Protein AF-A0ABD5RI67-F1 (afdb_monomer)

pLDDT: mean 87.12, std 14.62, range [46.53, 98.38]

Solvent-accessible surface area (backbone atoms only — not comparable to full-atom values): 8073 Å² total; per-residue (Å²): 136,81,80,78,80,86,83,79,75,83,78,72,66,75,77,72,83,80,64,80,59,59,71,34,47,52,50,12,42,53,42,7,43,51,39,4,50,50,49,15,60,28,26,58,74,41,91,74,46,18,68,58,41,22,50,47,25,29,55,52,32,20,56,61,28,47,72,39,96,41,54,42,36,20,53,11,52,41,27,41,52,42,18,51,50,36,57,45,25,37,56,49,54,46,44,53,62,68,63,67,50,76,85,54,83,60,71,66,41,54,51,50,53,54,50,49,54,52,47,37,54,57,46,39,51,54,28,42,55,51,18,51,53,34,35,52,54,12,48,54,31,34,54,52,34,54,57,54,56,59,62,74,76,110

Organism: NCBI:txid1872699

Radius of gyration: 24.86 Å; Cα contacts (8 Å, |Δi|>4): 172; chains: 1; bounding box: 48×22×100 Å

Structure (mmCIF, N/CA/C/O backbone):
data_AF-A0ABD5RI67-F1
#
_entry.id   AF-A0ABD5RI67-F1
#
loop_
_atom_site.group_PDB
_atom_site.id
_atom_site.type_symbol
_atom_site.label_atom_id
_atom_site.label_alt_id
_atom_site.label_comp_id
_atom_site.label_asym_id
_atom_site.label_entity_id
_atom_site.label_seq_id
_atom_site.pdbx_PDB_ins_code
_atom_site.Cartn_x
_atom_site.Cartn_y
_atom_site.Cartn_z
_atom_site.occupancy
_atom_site.B_iso_or_equiv
_atom_site.auth_seq_id
_atom_site.auth_comp_id
_atom_site.auth_asym_id
_atom_site.auth_atom_id
_atom_site.pdbx_PDB_model_num
ATOM 1 N N . MET A 1 1 ? -26.788 12.123 68.525 1.00 50.59 1 MET A N 1
ATOM 2 C CA . MET A 1 1 ? -26.973 11.046 67.534 1.00 50.59 1 MET A CA 1
ATOM 3 C C . MET A 1 1 ? -26.446 11.598 66.223 1.00 50.59 1 MET A C 1
ATOM 5 O O . MET A 1 1 ? -27.106 12.419 65.605 1.00 50.59 1 MET A O 1
ATOM 9 N N . SER A 1 2 ? -25.178 11.316 65.940 1.00 49.75 2 SER A N 1
ATOM 10 C CA . SER A 1 2 ? -24.405 11.913 64.849 1.00 49.75 2 SER A CA 1
ATOM 11 C C . SER A 1 2 ? -24.697 11.135 63.571 1.00 49.75 2 SER A C 1
ATOM 13 O O . SER A 1 2 ? -24.508 9.921 63.547 1.00 49.75 2 SER A O 1
ATOM 15 N N . THR A 1 3 ? -25.198 11.805 62.539 1.00 57.53 3 THR A N 1
ATOM 16 C CA . THR A 1 3 ? -25.312 11.228 61.197 1.00 57.53 3 THR A CA 1
ATOM 17 C C . THR A 1 3 ? -23.904 10.956 60.659 1.00 57.53 3 THR A C 1
ATOM 19 O O . THR A 1 3 ? -23.090 11.880 60.682 1.00 57.53 3 THR A O 1
ATOM 22 N N . PRO A 1 4 ? -23.582 9.729 60.217 1.00 53.47 4 PRO A N 1
ATOM 23 C CA . PRO A 1 4 ? -22.306 9.457 59.572 1.00 53.47 4 PRO A CA 1
ATOM 24 C C . PRO A 1 4 ? -22.216 10.197 58.230 1.00 53.47 4 PRO A C 1
ATOM 26 O O . PRO A 1 4 ? -23.194 10.277 57.487 1.00 53.47 4 PRO A O 1
ATOM 29 N N . ASP A 1 5 ? -21.029 10.749 57.981 1.00 53.72 5 ASP A N 1
ATOM 30 C CA . ASP A 1 5 ? -20.610 11.506 56.804 1.00 53.72 5 ASP A CA 1
ATOM 31 C C . ASP A 1 5 ? -21.046 10.869 55.478 1.00 53.72 5 ASP A C 1
ATOM 33 O O . ASP A 1 5 ? -20.620 9.773 55.118 1.00 53.72 5 ASP A O 1
ATOM 37 N N . THR A 1 6 ? -21.802 11.617 54.676 1.00 54.84 6 THR A N 1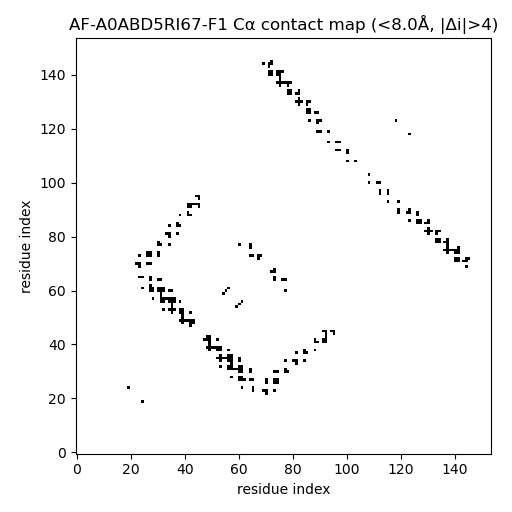
ATOM 38 C CA . THR A 1 6 ? -22.055 11.337 53.252 1.00 54.84 6 THR A CA 1
ATOM 39 C C . THR A 1 6 ? -20.895 11.791 52.351 1.00 54.84 6 THR A C 1
ATOM 41 O O . THR A 1 6 ? -21.090 12.049 51.168 1.00 54.84 6 THR A O 1
ATOM 44 N N . ALA A 1 7 ? -19.681 11.939 52.891 1.00 53.53 7 ALA A N 1
ATOM 45 C CA . ALA A 1 7 ? -18.577 12.637 52.227 1.00 53.53 7 ALA A CA 1
ATOM 46 C C . ALA A 1 7 ? -17.579 11.732 51.474 1.00 53.53 7 ALA A C 1
ATOM 48 O O . ALA A 1 7 ? -16.562 12.229 50.996 1.00 53.53 7 ALA A O 1
ATOM 49 N N . THR A 1 8 ? -17.826 10.424 51.346 1.00 53.31 8 THR A N 1
ATOM 50 C CA . THR A 1 8 ? -16.845 9.491 50.744 1.00 53.31 8 THR A CA 1
ATOM 51 C C . THR A 1 8 ? -17.397 8.536 49.682 1.00 53.31 8 THR A C 1
ATOM 53 O O . THR A 1 8 ? -16.666 7.654 49.243 1.00 53.31 8 THR A O 1
ATOM 56 N N . ALA A 1 9 ? -18.643 8.702 49.222 1.00 50.22 9 ALA A N 1
ATOM 57 C CA . ALA A 1 9 ? -19.266 7.748 48.292 1.00 50.22 9 ALA A CA 1
ATOM 58 C C . ALA A 1 9 ? -19.333 8.187 46.813 1.00 50.22 9 ALA A C 1
ATOM 60 O O . ALA A 1 9 ? -19.499 7.324 45.961 1.00 50.22 9 ALA A O 1
ATOM 61 N N . ASP A 1 10 ? -19.135 9.468 46.482 1.00 47.12 10 ASP A N 1
ATOM 62 C CA . ASP A 1 10 ? -19.336 9.968 45.103 1.00 47.12 10 ASP A CA 1
ATOM 63 C C . ASP A 1 10 ? -18.046 10.368 44.369 1.00 47.12 10 ASP A C 1
ATOM 65 O O . ASP A 1 10 ? -18.083 10.930 43.279 1.00 47.12 10 ASP A O 1
ATOM 69 N N . ALA A 1 11 ? -16.880 10.018 44.918 1.00 47.31 11 ALA A N 1
ATOM 70 C CA . ALA A 1 11 ? -15.609 10.074 44.192 1.00 47.31 11 ALA A CA 1
ATOM 71 C C . ALA A 1 11 ? -15.264 8.728 43.530 1.00 47.31 11 ALA A C 1
ATOM 73 O O . ALA A 1 11 ? -14.095 8.438 43.278 1.00 47.31 11 ALA A O 1
ATOM 74 N N . ALA A 1 12 ? -16.276 7.921 43.194 1.00 46.53 12 ALA A N 1
ATOM 75 C CA . ALA A 1 12 ? -16.183 6.996 42.072 1.00 46.53 12 ALA A CA 1
ATOM 76 C C . ALA A 1 12 ? -16.161 7.837 40.787 1.00 46.53 12 ALA A C 1
ATOM 78 O O . ALA A 1 12 ? -17.122 7.887 40.020 1.00 46.53 12 ALA A O 1
ATOM 79 N N . VAL A 1 13 ? -15.059 8.569 40.609 1.00 54.47 13 VAL A N 1
ATOM 80 C CA . VAL A 1 13 ? -14.663 9.152 39.337 1.00 54.47 13 VAL A CA 1
ATOM 81 C C . VAL A 1 13 ? -14.705 7.987 38.367 1.00 54.47 13 VAL A C 1
ATOM 83 O O . VAL A 1 13 ? -13.936 7.038 38.504 1.00 54.47 13 VAL A O 1
ATOM 86 N N . ALA A 1 14 ? -15.679 8.019 37.464 1.00 50.25 14 ALA A N 1
ATOM 87 C CA . ALA A 1 14 ? -15.688 7.171 36.297 1.00 50.25 14 ALA A CA 1
ATOM 88 C C . ALA A 1 14 ? -14.285 7.263 35.692 1.00 50.25 14 ALA A C 1
ATOM 90 O O . ALA A 1 14 ? -13.886 8.330 35.225 1.00 50.25 14 ALA A O 1
ATOM 91 N N . GLU A 1 15 ? -13.515 6.179 35.775 1.00 49.88 15 GLU A N 1
ATOM 92 C CA . GLU A 1 15 ? -12.378 5.984 34.893 1.00 49.88 15 GLU A CA 1
ATOM 93 C C . GLU A 1 15 ? -12.970 6.043 33.485 1.00 49.88 15 GLU A C 1
ATOM 95 O O . GLU A 1 15 ? -13.529 5.068 32.981 1.00 49.88 15 GLU A O 1
ATOM 100 N N . GLU A 1 16 ? -12.947 7.229 32.870 1.00 50.47 16 GLU A N 1
ATOM 101 C CA . GLU A 1 16 ? -13.015 7.320 31.427 1.00 50.47 16 GLU A CA 1
ATOM 102 C C . GLU A 1 16 ? -11.895 6.411 30.943 1.00 50.47 16 GLU A C 1
ATOM 104 O O . GLU A 1 16 ? -10.715 6.692 31.175 1.00 50.47 16 GLU A O 1
ATOM 109 N N . ASP A 1 17 ? -12.287 5.299 30.326 1.00 52.88 17 ASP A N 1
ATOM 110 C CA . ASP A 1 17 ? -11.430 4.347 29.636 1.00 52.88 17 ASP A CA 1
ATOM 111 C C . ASP A 1 17 ? -10.798 5.073 28.430 1.00 52.88 17 ASP A C 1
ATOM 113 O O . ASP A 1 17 ? -11.101 4.845 27.261 1.00 52.88 17 ASP A O 1
ATOM 117 N N . THR A 1 18 ? -9.932 6.036 28.745 1.00 56.38 18 THR A N 1
ATOM 118 C CA . THR A 1 18 ? -9.023 6.795 27.881 1.00 56.38 18 THR A CA 1
ATOM 119 C C . THR A 1 18 ? -7.788 5.949 27.567 1.00 56.38 18 THR A C 1
ATOM 121 O O . THR A 1 18 ? -6.720 6.454 27.217 1.00 56.38 18 THR A O 1
ATOM 124 N N . GLY A 1 19 ? -7.922 4.627 27.690 1.00 72.31 19 GLY A N 1
ATOM 125 C CA . GLY A 1 19 ? -6.906 3.664 27.337 1.00 72.31 19 GLY A CA 1
ATOM 126 C C . GLY A 1 19 ? -6.674 3.638 25.830 1.00 72.31 19 GLY A C 1
ATOM 127 O O . GLY A 1 19 ? -7.594 3.666 25.010 1.00 72.31 19 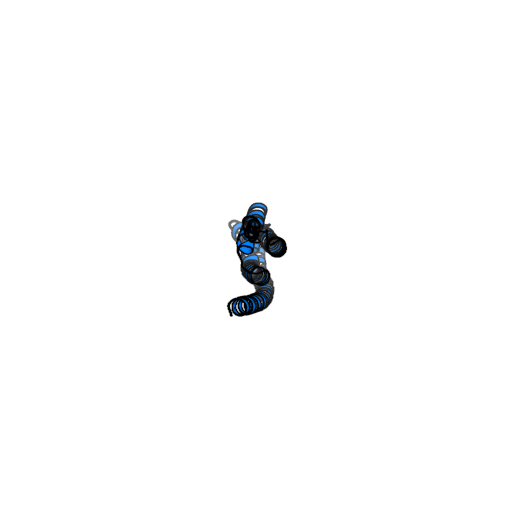GLY A O 1
ATOM 128 N N . VAL A 1 20 ? -5.403 3.535 25.443 1.00 82.50 20 VAL A N 1
ATOM 129 C CA . VAL A 1 20 ? -5.014 3.228 24.063 1.00 82.50 20 VAL A CA 1
ATOM 130 C C . VAL A 1 20 ? -5.685 1.918 23.648 1.00 82.50 20 VAL A C 1
ATOM 132 O O . VAL A 1 20 ? -5.465 0.873 24.265 1.00 82.50 20 VAL A O 1
ATOM 135 N N . ASN A 1 21 ? -6.471 1.938 22.566 1.00 89.75 21 ASN A N 1
ATOM 136 C CA . ASN A 1 21 ? -7.061 0.719 22.017 1.00 89.75 21 ASN A CA 1
ATOM 137 C C . ASN A 1 21 ? -5.975 -0.093 21.300 1.00 89.75 21 ASN A C 1
ATOM 139 O O . ASN A 1 21 ? -5.825 -0.037 20.076 1.00 89.75 21 ASN A O 1
ATOM 143 N N . TRP A 1 22 ? -5.212 -0.870 22.069 1.00 92.25 22 TRP A N 1
ATOM 144 C CA . TRP A 1 22 ? -4.079 -1.666 21.590 1.00 92.25 22 TRP A CA 1
ATOM 145 C C . TRP A 1 22 ? -4.427 -2.566 20.412 1.00 92.25 22 TRP A C 1
ATOM 147 O O . TRP A 1 22 ? -3.644 -2.724 19.479 1.00 92.25 22 TRP A O 1
ATOM 157 N N . GLY A 1 23 ? -5.633 -3.125 20.402 1.00 92.62 23 GLY A N 1
ATOM 158 C CA . GLY A 1 23 ? -6.052 -3.969 19.297 1.00 92.62 23 GLY A CA 1
ATOM 159 C C . GLY A 1 23 ? -6.264 -3.196 17.990 1.00 92.62 23 GLY A C 1
ATOM 160 O O . GLY A 1 23 ? -6.008 -3.745 16.919 1.00 92.62 23 GLY A O 1
ATOM 161 N N . LEU A 1 24 ? -6.735 -1.949 18.059 1.00 93.50 24 LEU A N 1
ATOM 162 C CA . LEU A 1 24 ? -6.811 -1.058 16.901 1.00 93.50 24 LEU A CA 1
ATOM 163 C C . LEU A 1 24 ? -5.419 -0.590 16.477 1.00 93.50 24 LEU A C 1
ATOM 165 O O . LEU A 1 24 ? -5.133 -0.626 15.284 1.00 93.50 24 LEU A O 1
ATOM 169 N N . ALA A 1 25 ? -4.551 -0.245 17.431 1.00 95.38 25 ALA A N 1
ATOM 170 C CA . ALA A 1 25 ? -3.169 0.158 17.169 1.00 95.38 25 ALA A CA 1
ATOM 171 C C . ALA A 1 25 ? -2.391 -0.930 16.414 1.00 95.38 25 ALA A C 1
ATOM 173 O O . ALA A 1 25 ? -1.809 -0.656 15.368 1.00 95.38 25 ALA A O 1
ATOM 174 N N . ILE A 1 26 ? -2.462 -2.182 16.879 1.00 96.75 26 ILE A N 1
ATOM 175 C CA . ILE A 1 26 ? -1.817 -3.327 16.219 1.00 96.75 26 ILE A CA 1
ATOM 176 C C . ILE A 1 26 ? -2.392 -3.537 14.814 1.00 96.75 26 ILE A C 1
ATOM 178 O O . ILE A 1 26 ? -1.643 -3.710 13.858 1.00 96.75 26 ILE A O 1
ATOM 182 N N . THR A 1 27 ? -3.720 -3.487 14.669 1.00 96.38 27 THR A N 1
ATOM 183 C CA . THR A 1 27 ? -4.375 -3.668 13.363 1.00 96.38 27 THR A CA 1
ATOM 184 C C . THR A 1 27 ? -3.955 -2.577 12.376 1.00 96.38 27 THR A C 1
ATOM 186 O O . THR A 1 27 ? -3.621 -2.876 11.232 1.00 96.38 27 THR A O 1
ATOM 189 N N . ALA A 1 28 ? -3.954 -1.318 12.817 1.00 97.38 28 ALA A N 1
ATOM 190 C CA . ALA A 1 28 ? -3.514 -0.180 12.022 1.00 97.38 28 ALA A CA 1
ATOM 191 C C . ALA A 1 28 ? -2.035 -0.313 11.639 1.00 97.38 28 ALA A C 1
ATOM 193 O O . ALA A 1 28 ? -1.708 -0.140 10.470 1.00 97.38 28 ALA A O 1
ATOM 194 N N . GLY A 1 29 ? -1.172 -0.699 12.583 1.00 97.75 29 GLY A N 1
ATOM 195 C CA . GLY A 1 29 ? 0.251 -0.931 12.340 1.00 97.75 29 GLY A CA 1
ATOM 196 C C . GLY A 1 29 ? 0.512 -2.031 11.309 1.00 97.75 29 GLY A C 1
ATOM 197 O O . GLY A 1 29 ? 1.284 -1.816 10.380 1.00 97.75 29 GLY A O 1
ATOM 198 N N . ILE A 1 30 ? -0.173 -3.176 11.408 1.00 98.12 30 ILE A N 1
ATOM 199 C CA . ILE A 1 30 ? -0.044 -4.271 10.430 1.00 98.12 30 ILE A CA 1
ATOM 200 C C . ILE A 1 30 ? -0.499 -3.812 9.043 1.00 98.12 30 ILE A C 1
ATOM 202 O O . ILE A 1 30 ? 0.209 -4.020 8.062 1.00 98.12 30 ILE A O 1
ATOM 206 N N . MET A 1 31 ? -1.663 -3.166 8.944 1.00 98.00 31 MET A N 1
ATOM 207 C CA . MET A 1 31 ? -2.164 -2.691 7.651 1.00 98.00 31 MET A CA 1
ATOM 208 C C . MET A 1 31 ? -1.253 -1.622 7.045 1.00 98.00 31 MET A C 1
ATOM 210 O O . MET A 1 31 ? -1.005 -1.644 5.845 1.00 98.00 31 MET A O 1
ATOM 214 N N . ALA A 1 32 ? -0.722 -0.718 7.863 1.00 98.19 32 ALA A N 1
ATOM 215 C CA . ALA A 1 32 ? 0.218 0.299 7.419 1.00 98.19 32 ALA A CA 1
ATOM 216 C C . ALA A 1 32 ? 1.556 -0.289 6.968 1.00 98.19 32 ALA A C 1
ATOM 218 O O . ALA A 1 32 ? 2.137 0.194 6.003 1.00 98.19 32 ALA A O 1
ATOM 219 N N . LEU A 1 33 ? 2.019 -1.362 7.614 1.00 98.38 33 LEU A N 1
ATOM 220 C CA . LEU A 1 33 ? 3.193 -2.107 7.171 1.00 98.38 33 LEU A CA 1
ATOM 221 C C . LEU A 1 33 ? 2.967 -2.744 5.798 1.00 98.38 33 LEU A C 1
ATOM 223 O O . LEU A 1 33 ? 3.863 -2.701 4.962 1.00 98.38 33 LEU A O 1
ATOM 227 N N . LEU A 1 34 ? 1.779 -3.304 5.550 1.00 97.94 34 LEU A N 1
ATOM 228 C CA . LEU A 1 34 ? 1.432 -3.873 4.245 1.00 97.94 34 LEU A CA 1
ATOM 229 C C . LEU A 1 34 ? 1.355 -2.798 3.153 1.00 97.94 34 LEU A C 1
ATOM 231 O O . LEU A 1 34 ? 1.910 -3.006 2.079 1.00 97.94 34 LEU A O 1
ATOM 235 N N . ILE A 1 35 ? 0.719 -1.659 3.442 1.00 98.12 35 ILE A N 1
ATOM 236 C CA . ILE A 1 35 ? 0.633 -0.499 2.536 1.00 98.12 35 ILE A CA 1
ATOM 237 C C . ILE A 1 35 ? 2.038 0.039 2.244 1.00 98.12 35 ILE A C 1
ATOM 239 O O . ILE A 1 35 ? 2.486 0.056 1.105 1.00 98.12 35 ILE A O 1
ATOM 243 N N . GLY A 1 36 ? 2.797 0.389 3.286 1.00 97.75 36 GLY A N 1
ATOM 244 C CA . GLY A 1 36 ? 4.161 0.891 3.138 1.00 97.75 36 GLY A CA 1
ATOM 245 C C . GLY A 1 36 ? 5.072 -0.098 2.416 1.00 97.75 36 GLY A C 1
ATOM 246 O O . GLY A 1 36 ? 5.828 0.307 1.539 1.00 97.75 36 GLY A O 1
ATOM 247 N N . GLY A 1 37 ? 4.987 -1.391 2.738 1.00 97.62 37 GLY A N 1
ATOM 248 C CA . GLY A 1 37 ? 5.765 -2.446 2.088 1.00 97.62 37 GLY A CA 1
ATOM 249 C C . GLY A 1 37 ? 5.435 -2.601 0.604 1.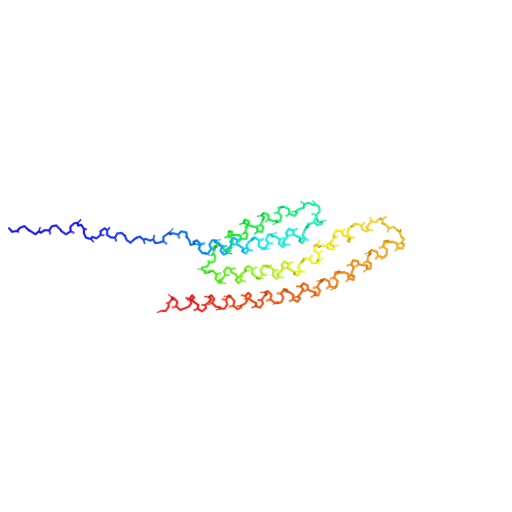00 97.62 37 GLY A C 1
ATOM 250 O O . GLY A 1 37 ? 6.349 -2.671 -0.219 1.00 97.62 37 GLY A O 1
ATOM 251 N N . LEU A 1 38 ? 4.146 -2.605 0.253 1.00 96.75 38 LEU A N 1
ATOM 252 C CA . LEU A 1 38 ? 3.699 -2.672 -1.136 1.00 96.75 38 LEU A CA 1
ATOM 253 C C . LEU A 1 38 ? 4.112 -1.417 -1.913 1.00 96.75 38 LEU A C 1
ATOM 255 O O . LEU A 1 38 ? 4.672 -1.541 -3.000 1.00 96.75 38 LEU A O 1
ATOM 259 N N . GLY A 1 39 ? 3.914 -0.228 -1.340 1.00 96.94 39 GLY A N 1
ATOM 260 C CA . GLY A 1 39 ? 4.347 1.038 -1.925 1.00 96.94 39 GLY A CA 1
ATOM 261 C C . GLY A 1 39 ? 5.863 1.111 -2.139 1.00 96.94 39 GLY A C 1
ATOM 262 O O . GLY A 1 39 ? 6.315 1.520 -3.212 1.00 96.94 39 GLY A O 1
ATOM 263 N N . ALA A 1 40 ? 6.671 0.665 -1.169 1.00 97.00 40 ALA A N 1
ATOM 264 C CA . ALA A 1 40 ? 8.125 0.577 -1.337 1.00 97.00 40 ALA A CA 1
ATOM 265 C C . ALA A 1 40 ? 8.510 -0.385 -2.457 1.00 97.00 40 ALA A C 1
ATOM 267 O O . ALA A 1 40 ? 9.359 -0.061 -3.282 1.00 97.00 40 ALA A O 1
ATOM 268 N N . TRP A 1 41 ? 7.884 -1.560 -2.505 1.00 94.56 41 TRP A N 1
ATOM 269 C CA . TRP A 1 41 ? 8.158 -2.539 -3.551 1.00 94.56 41 TRP A CA 1
ATOM 270 C C . TRP A 1 41 ? 7.778 -2.013 -4.942 1.00 94.56 41 TRP A C 1
ATOM 272 O O . TRP A 1 41 ? 8.580 -2.097 -5.872 1.00 94.56 41 TRP A O 1
ATOM 282 N N . ALA A 1 42 ? 6.612 -1.376 -5.069 1.00 94.06 42 ALA A N 1
ATOM 283 C CA . ALA A 1 42 ? 6.149 -0.745 -6.305 1.00 94.06 42 ALA A CA 1
ATOM 284 C C . ALA A 1 42 ? 7.086 0.367 -6.805 1.00 94.06 42 ALA A C 1
ATOM 286 O O . ALA A 1 42 ? 7.150 0.642 -8.001 1.00 94.06 42 ALA A O 1
ATOM 287 N N . THR A 1 43 ? 7.822 0.998 -5.889 1.00 94.69 43 THR A N 1
ATOM 288 C CA . THR A 1 43 ? 8.753 2.096 -6.174 1.00 94.69 43 THR A CA 1
ATOM 289 C C . THR A 1 43 ? 10.222 1.699 -6.060 1.00 94.69 43 THR A C 1
ATOM 291 O O . THR A 1 43 ? 11.096 2.561 -6.142 1.00 94.69 43 THR A O 1
ATOM 294 N N . ALA A 1 44 ? 10.529 0.404 -5.941 1.00 93.50 44 ALA A N 1
ATOM 295 C CA . ALA A 1 44 ? 11.896 -0.084 -5.758 1.00 93.50 44 ALA A CA 1
ATOM 296 C C . ALA A 1 44 ? 12.839 0.333 -6.901 1.00 93.50 44 ALA A C 1
ATOM 298 O O . ALA A 1 44 ? 14.011 0.613 -6.662 1.00 93.50 44 ALA A O 1
ATOM 299 N N . ASN A 1 45 ? 12.310 0.445 -8.123 1.00 89.50 45 ASN A N 1
ATOM 300 C CA . ASN A 1 45 ? 13.071 0.853 -9.308 1.00 89.50 45 ASN A CA 1
ATOM 301 C C . ASN A 1 45 ? 13.043 2.371 -9.567 1.00 89.50 45 ASN A C 1
ATOM 303 O O . ASN A 1 45 ? 13.674 2.848 -10.508 1.00 89.50 45 ASN A O 1
ATOM 307 N N . LEU A 1 46 ? 12.313 3.148 -8.761 1.00 88.50 46 LEU A N 1
ATOM 308 C CA . LEU A 1 46 ? 12.158 4.592 -8.935 1.00 88.50 46 LEU A CA 1
ATOM 309 C C . LEU A 1 46 ? 13.197 5.347 -8.104 1.00 88.50 46 LEU A C 1
ATOM 311 O O . LEU A 1 46 ? 12.944 5.690 -6.954 1.00 88.50 46 LEU A O 1
ATOM 315 N N . PHE A 1 47 ? 14.366 5.611 -8.694 1.00 85.50 47 PHE A N 1
ATOM 316 C CA . PHE A 1 47 ? 15.361 6.596 -8.224 1.00 85.50 47 PHE A CA 1
ATOM 317 C C . PHE A 1 47 ? 15.663 6.587 -6.706 1.00 85.50 47 PHE A C 1
ATOM 319 O O . PHE A 1 47 ? 15.958 7.626 -6.119 1.00 85.50 47 PHE A O 1
ATOM 326 N N . GLY A 1 48 ? 15.571 5.427 -6.046 1.00 88.50 48 GLY A N 1
ATOM 327 C CA . GLY A 1 48 ? 15.821 5.286 -4.609 1.00 88.50 48 GLY A CA 1
ATOM 328 C C . GLY A 1 48 ? 14.745 5.860 -3.673 1.00 88.50 48 GLY A C 1
ATOM 329 O O . GLY A 1 48 ? 15.016 5.991 -2.481 1.00 88.50 48 GLY A O 1
ATOM 330 N N . ILE A 1 49 ? 13.532 6.182 -4.146 1.00 94.56 49 ILE A N 1
ATOM 331 C CA . ILE A 1 49 ? 12.471 6.766 -3.293 1.00 94.56 49 ILE A CA 1
ATOM 332 C C . ILE A 1 49 ? 11.776 5.745 -2.379 1.00 94.56 49 ILE A C 1
ATOM 334 O O . ILE A 1 49 ? 11.054 6.136 -1.461 1.00 94.56 49 ILE A O 1
ATOM 338 N N . ALA A 1 50 ? 11.992 4.445 -2.600 1.00 95.62 50 ALA A N 1
ATOM 339 C CA . ALA A 1 50 ? 11.305 3.369 -1.886 1.00 95.62 50 ALA A CA 1
ATOM 340 C C . ALA A 1 50 ? 11.334 3.493 -0.346 1.00 95.62 50 ALA A C 1
ATOM 342 O O . ALA A 1 50 ? 10.272 3.347 0.260 1.00 95.62 50 ALA A O 1
ATOM 343 N N . PRO A 1 51 ? 12.458 3.831 0.327 1.00 97.50 51 PRO A N 1
ATOM 344 C CA . PRO A 1 51 ? 12.466 3.998 1.783 1.00 97.50 51 PRO A CA 1
ATOM 345 C C . PRO A 1 51 ? 11.552 5.132 2.262 1.00 97.50 51 PRO A C 1
ATOM 347 O O . PRO A 1 51 ? 10.909 5.013 3.302 1.00 97.50 51 PRO A O 1
ATOM 350 N N . VAL A 1 52 ? 11.456 6.221 1.495 1.00 97.50 52 VAL A N 1
ATOM 351 C CA . VAL A 1 52 ? 10.584 7.357 1.824 1.00 97.50 52 VAL A CA 1
ATOM 352 C C . VAL A 1 52 ? 9.120 6.948 1.682 1.00 97.50 52 VAL A C 1
ATOM 354 O O . VAL A 1 52 ? 8.327 7.196 2.588 1.00 97.50 52 VAL A O 1
ATOM 357 N N . VAL A 1 53 ? 8.772 6.259 0.591 1.00 97.06 53 VAL A N 1
ATOM 358 C CA . VAL A 1 53 ? 7.415 5.730 0.369 1.00 97.06 53 VAL A CA 1
ATOM 359 C C . VAL A 1 53 ? 7.029 4.739 1.469 1.00 97.06 53 VAL A C 1
ATOM 361 O O . VAL A 1 53 ? 5.929 4.837 2.012 1.00 97.06 53 VAL A O 1
ATOM 364 N N . PHE A 1 54 ? 7.947 3.852 1.868 1.00 98.12 54 PHE A N 1
ATOM 365 C CA . PHE A 1 54 ? 7.738 2.931 2.986 1.00 98.12 54 PHE A CA 1
ATOM 366 C C . PHE A 1 54 ? 7.419 3.670 4.283 1.00 98.12 54 PHE A C 1
ATOM 368 O O . PHE A 1 54 ? 6.438 3.342 4.946 1.00 98.12 54 PHE A O 1
ATOM 375 N N . LEU A 1 55 ? 8.218 4.679 4.645 1.00 98.31 55 LEU A N 1
ATOM 376 C CA . LEU A 1 55 ? 8.020 5.439 5.880 1.00 98.31 55 LEU A CA 1
ATOM 377 C C . LEU A 1 55 ? 6.708 6.229 5.863 1.00 98.31 55 LEU A C 1
ATOM 379 O O . LEU A 1 55 ? 6.010 6.257 6.876 1.00 98.31 55 LEU A O 1
ATOM 383 N N . ILE A 1 56 ? 6.340 6.822 4.724 1.00 97.81 56 ILE A N 1
ATOM 384 C CA . ILE A 1 56 ? 5.055 7.516 4.563 1.00 97.81 56 ILE A CA 1
ATOM 385 C C . ILE A 1 56 ? 3.895 6.526 4.709 1.00 97.81 56 ILE A C 1
ATOM 387 O O . ILE A 1 56 ? 2.965 6.789 5.472 1.00 97.81 56 ILE A O 1
ATOM 391 N N . GLY A 1 57 ? 3.948 5.380 4.028 1.00 97.50 57 GLY A N 1
ATOM 392 C CA . GLY A 1 57 ? 2.909 4.354 4.118 1.00 97.50 57 GLY A CA 1
ATOM 393 C C . GLY A 1 57 ? 2.801 3.748 5.519 1.00 97.50 57 GLY A C 1
ATOM 394 O O . GLY A 1 57 ? 1.697 3.580 6.030 1.00 97.50 57 GLY A O 1
ATOM 395 N N . LEU A 1 58 ? 3.932 3.506 6.184 1.00 98.00 58 LEU A N 1
ATOM 396 C CA . LEU A 1 58 ? 3.973 2.945 7.530 1.00 98.00 58 LEU A CA 1
ATOM 397 C C . LEU A 1 58 ? 3.491 3.951 8.581 1.00 98.00 58 LEU A C 1
ATOM 399 O O . LEU A 1 58 ? 2.553 3.666 9.318 1.00 98.00 58 LEU A O 1
ATOM 403 N N . VAL A 1 59 ? 4.108 5.131 8.669 1.00 98.06 59 VAL A N 1
ATOM 404 C CA . VAL A 1 59 ? 3.780 6.119 9.711 1.00 98.06 59 VAL A CA 1
ATOM 405 C C . VAL A 1 59 ? 2.453 6.803 9.399 1.00 98.06 59 VAL A C 1
ATOM 407 O O . VAL A 1 59 ? 1.561 6.851 10.248 1.00 98.06 59 VAL A O 1
ATOM 410 N N . GLY A 1 60 ? 2.292 7.288 8.167 1.00 97.44 60 GLY A N 1
ATOM 411 C CA . GLY A 1 6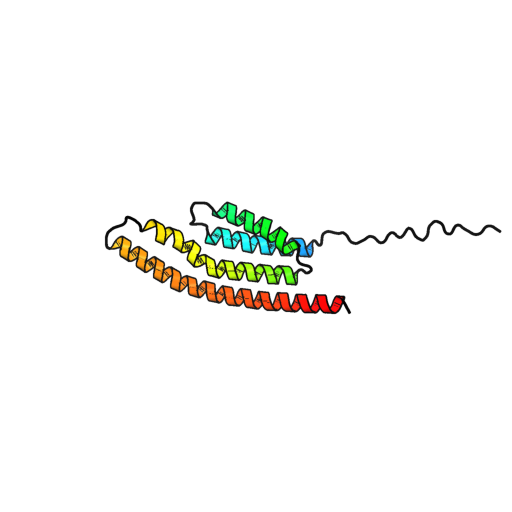0 ? 1.071 7.948 7.713 1.00 97.44 60 GLY A CA 1
ATOM 412 C C . GLY A 1 60 ? -0.116 6.990 7.673 1.00 97.44 60 GLY A C 1
ATOM 413 O O . GLY A 1 60 ? -1.191 7.334 8.164 1.00 97.44 60 GLY A O 1
ATOM 414 N N . GLY A 1 61 ? 0.081 5.765 7.177 1.00 97.25 61 GLY A N 1
ATOM 415 C CA . GLY A 1 61 ? -0.952 4.730 7.191 1.00 97.25 61 GLY A CA 1
ATOM 416 C C . GLY A 1 61 ? -1.333 4.305 8.606 1.00 97.25 61 GLY A C 1
ATOM 417 O O . GLY A 1 61 ? -2.524 4.209 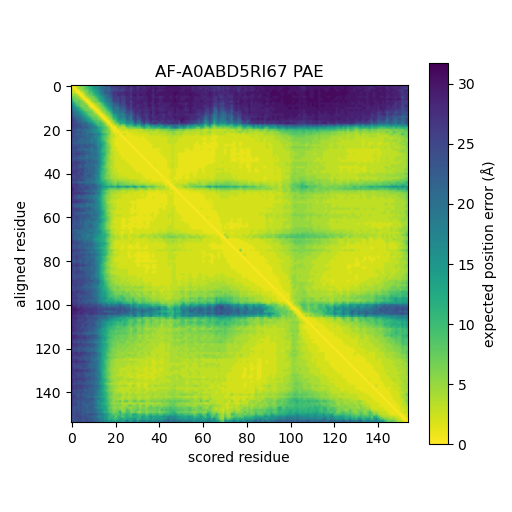8.896 1.00 97.25 61 GLY A O 1
ATOM 418 N N . ALA A 1 62 ? -0.369 4.113 9.515 1.00 97.75 62 ALA A N 1
ATOM 419 C CA . ALA A 1 62 ? -0.672 3.702 10.887 1.00 97.75 62 ALA A CA 1
ATOM 420 C C . ALA A 1 62 ? -1.461 4.795 11.606 1.00 97.75 62 ALA A C 1
ATOM 422 O O . ALA A 1 62 ? -2.501 4.508 12.199 1.00 97.75 62 ALA A O 1
ATOM 423 N N . TYR A 1 63 ? -1.020 6.049 11.482 1.00 97.81 63 TYR A N 1
ATOM 424 C CA . TYR A 1 63 ? -1.722 7.199 12.038 1.00 97.81 63 TYR A CA 1
ATOM 425 C C . TYR A 1 63 ? -3.145 7.330 11.471 1.00 97.81 63 TYR A C 1
ATOM 427 O O . TYR A 1 63 ? -4.114 7.386 12.228 1.00 97.81 63 TYR A O 1
ATOM 435 N N . TYR A 1 64 ? -3.296 7.296 10.144 1.00 97.81 64 TYR A N 1
ATOM 436 C CA . TYR A 1 64 ? -4.594 7.432 9.478 1.00 97.81 64 TYR A CA 1
ATOM 437 C C . TYR A 1 64 ? -5.568 6.287 9.801 1.00 97.81 64 TYR A C 1
ATOM 439 O O . TYR A 1 64 ? -6.768 6.510 9.994 1.00 97.81 64 TYR A O 1
ATOM 447 N N . LEU A 1 65 ? -5.078 5.046 9.864 1.00 96.88 65 LEU A N 1
ATOM 448 C CA . LEU A 1 65 ? -5.905 3.876 10.162 1.00 96.88 65 LEU A CA 1
ATOM 449 C C . LEU A 1 65 ? -6.248 3.765 11.652 1.00 96.88 65 LEU A C 1
ATOM 451 O O . LEU A 1 65 ? -7.323 3.258 11.979 1.00 96.88 65 LEU A O 1
ATOM 455 N N . TYR A 1 66 ? -5.394 4.268 12.546 1.00 96.75 66 TYR A N 1
ATOM 456 C CA . TYR A 1 66 ? -5.681 4.317 13.981 1.00 96.75 66 TYR A CA 1
ATOM 457 C C . TYR A 1 66 ? -6.809 5.300 14.326 1.00 96.75 66 TYR A C 1
ATOM 459 O O . TYR A 1 66 ? -7.525 5.093 15.297 1.00 96.75 66 TYR A O 1
ATOM 467 N N . GLN A 1 67 ? -7.055 6.312 13.490 1.00 95.81 67 GLN A N 1
ATOM 468 C CA . GLN A 1 67 ? -8.201 7.218 13.655 1.00 95.81 67 GLN A CA 1
ATOM 469 C C . GLN A 1 67 ? -9.560 6.572 13.323 1.00 95.81 67 GLN A C 1
ATOM 471 O O . GLN A 1 67 ? -10.602 7.221 13.434 1.00 95.81 67 GLN A O 1
ATOM 476 N N . LYS A 1 68 ? -9.599 5.311 12.869 1.00 94.38 68 LYS A N 1
ATOM 477 C CA . LYS A 1 68 ? -10.866 4.637 12.552 1.00 94.38 68 LYS A CA 1
ATOM 478 C C . LYS A 1 68 ? -11.560 4.144 13.825 1.00 94.38 68 LYS A C 1
ATOM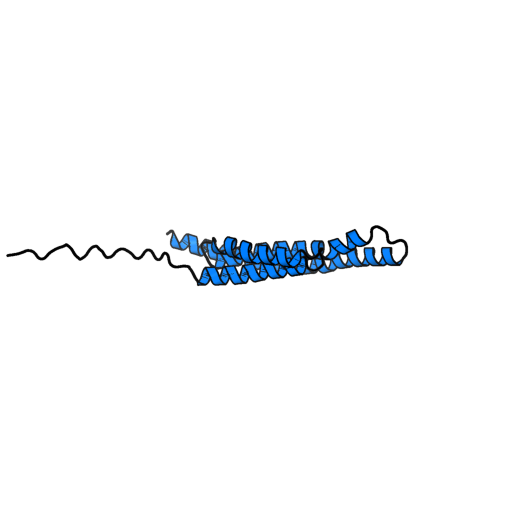 480 O O . LYS A 1 68 ? -10.910 3.580 14.693 1.00 94.38 68 LYS A O 1
ATOM 485 N N . PRO A 1 69 ? -12.901 4.221 13.903 1.00 91.00 69 PRO A N 1
ATOM 486 C CA . PRO A 1 69 ? -13.629 3.908 15.135 1.00 91.00 69 PRO A CA 1
ATOM 487 C C . PRO A 1 69 ? -13.585 2.420 15.518 1.00 91.00 69 PRO A C 1
ATOM 489 O O . PRO A 1 69 ? -13.852 2.059 16.656 1.00 91.00 69 PRO A O 1
ATOM 492 N N . LEU A 1 70 ? -13.289 1.526 14.566 1.00 92.31 70 LEU A N 1
ATOM 493 C CA . LEU A 1 70 ? -13.286 0.078 14.771 1.00 92.31 70 LEU A CA 1
ATOM 494 C C . LEU A 1 70 ? -12.162 -0.585 13.976 1.00 92.31 70 LEU A C 1
ATOM 496 O O . LEU A 1 70 ? -11.884 -0.200 12.839 1.00 92.31 70 LEU A O 1
ATOM 500 N N . LYS A 1 71 ? -11.631 -1.695 14.505 1.00 93.62 71 LYS A N 1
ATOM 501 C CA . LYS A 1 71 ? -10.612 -2.525 13.830 1.00 93.62 71 LYS A CA 1
ATOM 502 C C . LYS A 1 71 ? -11.046 -2.948 12.422 1.00 93.62 71 LYS A C 1
ATOM 504 O O . LYS A 1 71 ? -10.276 -2.862 11.477 1.00 93.62 71 LYS A O 1
ATOM 509 N N . SER A 1 72 ? -12.310 -3.345 12.249 1.00 91.19 72 SER A N 1
ATOM 510 C CA . SER A 1 72 ? -12.846 -3.739 10.937 1.00 91.19 72 SER A CA 1
ATOM 511 C C . SER A 1 72 ? -12.947 -2.577 9.945 1.00 91.19 72 SER A C 1
ATOM 513 O O . SER A 1 72 ? -12.829 -2.802 8.744 1.00 91.19 72 SER A O 1
ATOM 515 N N . ALA A 1 73 ? -13.147 -1.344 10.428 1.00 92.62 73 ALA A N 1
ATOM 516 C CA . ALA A 1 73 ? -13.112 -0.154 9.579 1.00 92.62 73 ALA A CA 1
ATOM 517 C C . ALA A 1 73 ? -11.673 0.179 9.156 1.00 92.62 73 ALA A C 1
ATOM 519 O O . ALA A 1 73 ? -11.453 0.535 7.998 1.00 92.62 73 ALA A O 1
ATOM 520 N N . ALA A 1 74 ? -10.700 0.005 10.060 1.00 95.06 74 ALA A N 1
ATOM 521 C CA . ALA A 1 74 ? -9.277 0.143 9.750 1.00 95.06 74 ALA A CA 1
ATOM 522 C C . ALA A 1 74 ? -8.831 -0.873 8.687 1.00 95.06 74 ALA A C 1
ATOM 524 O O . ALA A 1 74 ? -8.308 -0.470 7.654 1.00 95.06 74 ALA A O 1
ATOM 525 N N . VAL A 1 75 ? -9.138 -2.165 8.865 1.00 96.44 75 VAL A N 1
ATOM 526 C CA . VAL A 1 75 ? -8.843 -3.206 7.858 1.00 96.44 75 VAL A CA 1
ATOM 527 C C . VAL A 1 75 ? -9.522 -2.897 6.528 1.00 96.44 75 VAL A C 1
ATOM 529 O O . VAL A 1 75 ? -8.873 -2.930 5.488 1.00 96.44 75 VAL A O 1
ATOM 532 N N . GLY A 1 76 ? -10.815 -2.556 6.553 1.00 93.81 76 GLY A N 1
ATOM 533 C CA . GLY A 1 76 ? -11.559 -2.245 5.335 1.00 93.81 76 GLY A CA 1
ATOM 534 C C . GLY A 1 76 ? -10.949 -1.080 4.559 1.00 93.81 76 GLY A C 1
ATOM 535 O O . GLY A 1 76 ? -10.771 -1.173 3.350 1.00 93.81 76 GLY A O 1
ATOM 536 N N . THR A 1 77 ? -10.576 -0.009 5.264 1.00 95.81 77 THR A N 1
ATOM 537 C CA . THR A 1 77 ? -9.930 1.161 4.655 1.00 95.81 77 THR A CA 1
ATOM 538 C C . THR A 1 77 ? -8.528 0.829 4.148 1.00 95.81 77 THR A C 1
ATOM 540 O O . THR A 1 77 ? -8.189 1.205 3.031 1.00 95.81 77 THR A O 1
ATOM 543 N N . GLY A 1 78 ? -7.731 0.091 4.925 1.00 96.94 78 GLY A N 1
ATOM 544 C CA . GLY A 1 78 ? -6.383 -0.301 4.521 1.00 96.94 78 GLY A CA 1
ATOM 545 C C . GLY A 1 78 ? -6.380 -1.171 3.263 1.00 96.94 78 GLY A C 1
ATOM 546 O O . GLY A 1 78 ? -5.580 -0.940 2.365 1.00 96.94 78 GLY A O 1
ATOM 547 N N . LEU A 1 79 ? -7.333 -2.100 3.136 1.00 97.44 79 LEU A N 1
ATOM 548 C CA . LEU A 1 79 ? -7.484 -2.922 1.931 1.00 97.44 79 LEU A CA 1
ATOM 549 C C . LEU A 1 79 ? -7.891 -2.110 0.695 1.00 97.44 79 LEU A C 1
ATOM 551 O O . LEU A 1 79 ? -7.476 -2.453 -0.408 1.00 97.44 79 LEU A O 1
ATOM 555 N N . TYR A 1 80 ? -8.659 -1.028 0.855 1.00 97.19 80 TYR A N 1
ATOM 556 C CA . TYR A 1 80 ? -8.934 -0.117 -0.259 1.00 97.19 80 TYR A CA 1
ATOM 557 C C . TYR A 1 80 ? -7.691 0.647 -0.704 1.00 97.19 80 TYR A C 1
ATOM 559 O O . TYR A 1 80 ? -7.472 0.782 -1.904 1.00 97.19 80 TYR A O 1
ATOM 567 N N . ILE A 1 81 ? -6.871 1.112 0.242 1.00 97.38 81 ILE A N 1
ATOM 568 C CA . ILE A 1 81 ? -5.595 1.764 -0.080 1.00 97.38 81 ILE A CA 1
ATOM 569 C C . ILE A 1 81 ? -4.698 0.781 -0.837 1.00 97.38 81 ILE A C 1
ATOM 571 O O . ILE A 1 81 ? -4.232 1.106 -1.923 1.00 97.38 81 ILE A O 1
ATOM 575 N N . MET A 1 82 ? -4.557 -0.450 -0.336 1.00 97.25 82 MET A N 1
ATOM 576 C CA . MET A 1 82 ? -3.785 -1.491 -1.021 1.00 97.25 82 MET A CA 1
ATOM 577 C C . MET A 1 82 ? -4.329 -1.806 -2.418 1.00 97.25 82 MET A C 1
ATOM 579 O O . MET A 1 82 ? -3.549 -1.994 -3.340 1.00 97.25 82 MET A O 1
ATOM 583 N N . ALA A 1 83 ? -5.651 -1.853 -2.608 1.00 97.12 83 ALA A N 1
ATOM 584 C CA . ALA A 1 83 ? -6.236 -2.072 -3.931 1.00 97.12 83 ALA A CA 1
ATOM 585 C C . ALA A 1 83 ? -5.849 -0.956 -4.918 1.00 97.12 83 ALA A C 1
ATOM 587 O O . ALA A 1 83 ? -5.537 -1.237 -6.074 1.00 97.12 83 ALA A O 1
ATOM 588 N N . ILE A 1 84 ? -5.824 0.299 -4.462 1.00 96.88 84 ILE A N 1
ATOM 589 C CA . ILE A 1 84 ? -5.358 1.432 -5.272 1.00 96.88 84 ILE A CA 1
ATOM 590 C C . ILE A 1 84 ? -3.863 1.287 -5.577 1.00 96.88 84 ILE A C 1
ATOM 592 O O . ILE A 1 84 ? -3.467 1.409 -6.734 1.00 96.88 84 ILE A O 1
ATOM 596 N N . GLU A 1 85 ? -3.039 0.975 -4.576 1.00 95.94 85 GLU A N 1
ATOM 597 C CA . GLU A 1 85 ? -1.603 0.748 -4.775 1.00 95.94 85 GLU A CA 1
ATOM 598 C C . GLU A 1 85 ? -1.336 -0.383 -5.766 1.00 95.94 85 GLU A C 1
ATOM 600 O O . GLU A 1 85 ? -0.495 -0.231 -6.646 1.00 95.94 85 GLU A O 1
ATOM 605 N N . MET A 1 86 ? -2.084 -1.486 -5.692 1.00 96.56 86 MET A N 1
ATOM 606 C CA . MET A 1 86 ? -1.982 -2.593 -6.642 1.00 96.56 86 MET A CA 1
ATOM 607 C C . MET A 1 86 ? -2.241 -2.127 -8.075 1.00 96.56 86 MET A C 1
ATOM 609 O O . MET A 1 86 ? -1.460 -2.457 -8.960 1.00 96.56 86 MET A O 1
ATOM 613 N N . ILE A 1 87 ? -3.274 -1.312 -8.309 1.00 96.38 87 ILE A N 1
ATOM 614 C CA . ILE A 1 87 ? -3.561 -0.758 -9.644 1.00 96.38 87 ILE A CA 1
ATOM 615 C C . ILE A 1 87 ? -2.413 0.137 -10.130 1.00 96.38 87 ILE A C 1
ATOM 617 O O . ILE A 1 87 ? -2.047 0.093 -11.304 1.00 96.38 87 ILE A O 1
ATOM 621 N N . LEU A 1 88 ? -1.826 0.932 -9.235 1.00 95.12 88 LEU A N 1
ATOM 622 C CA . LEU A 1 88 ? -0.719 1.830 -9.570 1.00 95.12 88 LEU A CA 1
ATOM 623 C C . LEU A 1 88 ? 0.620 1.100 -9.737 1.00 95.12 88 LEU A C 1
ATOM 625 O O . LEU A 1 88 ? 1.491 1.587 -10.454 1.00 95.12 88 LEU A O 1
ATOM 629 N N . THR A 1 89 ? 0.798 -0.061 -9.108 1.00 94.38 89 THR A N 1
ATOM 630 C CA . THR A 1 89 ? 2.096 -0.742 -9.014 1.00 94.38 89 THR A CA 1
ATOM 631 C C . THR A 1 89 ? 2.718 -1.054 -10.379 1.00 94.38 89 THR A C 1
ATOM 633 O O . THR A 1 89 ? 3.867 -0.666 -10.586 1.00 94.38 89 THR A O 1
ATOM 636 N N . PRO A 1 90 ? 2.008 -1.661 -11.351 1.00 92.19 90 PRO A N 1
ATOM 637 C CA . PRO A 1 90 ? 2.560 -1.893 -12.685 1.00 92.19 90 PRO A CA 1
ATOM 638 C C . PRO A 1 90 ? 3.011 -0.596 -13.364 1.00 92.19 90 PRO A C 1
ATOM 640 O O . PRO A 1 90 ? 4.083 -0.556 -13.959 1.00 92.19 90 PRO A O 1
ATOM 643 N N . ILE A 1 91 ? 2.244 0.488 -13.221 1.00 92.12 91 ILE A N 1
ATOM 644 C CA . ILE A 1 91 ? 2.589 1.793 -13.802 1.00 92.12 91 ILE A CA 1
ATOM 645 C C . ILE A 1 91 ? 3.902 2.303 -13.198 1.00 92.12 91 ILE A C 1
ATOM 647 O O . ILE A 1 91 ? 4.820 2.660 -13.933 1.00 92.12 91 ILE A O 1
ATOM 651 N N . MET A 1 92 ? 4.016 2.278 -11.869 1.00 92.50 92 MET A N 1
ATOM 652 C CA . MET A 1 92 ? 5.210 2.737 -11.152 1.00 92.50 92 MET A CA 1
ATOM 653 C C . MET A 1 92 ? 6.441 1.880 -11.464 1.00 92.50 92 MET A C 1
ATOM 655 O O . MET A 1 92 ? 7.542 2.410 -11.598 1.00 92.50 92 MET A O 1
ATOM 659 N N . PHE A 1 93 ? 6.255 0.572 -11.636 1.00 89.12 93 PHE A N 1
ATOM 660 C CA . PHE A 1 93 ? 7.341 -0.362 -11.915 1.00 89.12 93 PHE A CA 1
ATOM 661 C C . PHE A 1 93 ? 7.909 -0.205 -13.333 1.00 89.12 93 PHE A C 1
ATOM 663 O O . PHE A 1 93 ? 9.121 -0.314 -13.517 1.00 89.12 93 PHE A O 1
ATOM 670 N N . TYR A 1 94 ? 7.054 0.062 -14.327 1.00 87.50 94 TYR A N 1
ATOM 671 C CA . TYR A 1 94 ? 7.464 0.228 -15.728 1.00 87.50 94 TYR A CA 1
ATOM 672 C C . TYR A 1 94 ? 7.837 1.670 -16.098 1.00 87.50 94 TYR A C 1
ATOM 674 O O . TYR A 1 94 ? 8.499 1.876 -17.116 1.00 87.50 94 TYR A O 1
ATOM 682 N N . LEU A 1 95 ? 7.487 2.657 -15.267 1.00 88.25 95 LEU A N 1
ATOM 683 C CA . LEU A 1 95 ? 7.824 4.070 -15.472 1.00 88.25 95 LEU A CA 1
ATOM 684 C C . LEU A 1 95 ? 9.318 4.306 -15.783 1.00 88.25 95 LEU A C 1
ATOM 686 O O . LEU A 1 95 ? 9.608 4.980 -16.771 1.00 88.25 95 LEU A O 1
ATOM 690 N N . PRO A 1 96 ? 10.280 3.748 -15.014 1.00 86.81 96 PRO A N 1
ATOM 691 C CA . PRO A 1 96 ? 11.702 3.973 -15.271 1.00 86.81 96 PRO A CA 1
ATOM 692 C C . PRO A 1 96 ? 12.149 3.472 -16.647 1.00 86.81 96 PRO A C 1
ATOM 694 O O . PRO A 1 96 ? 12.963 4.122 -17.290 1.00 86.81 96 PRO A O 1
ATOM 697 N N . VAL A 1 97 ? 11.581 2.356 -17.119 1.00 83.81 97 VAL A N 1
ATOM 698 C CA . VAL A 1 97 ? 11.906 1.763 -18.428 1.00 83.81 97 VAL A CA 1
ATOM 699 C C . VAL A 1 97 ? 11.427 2.658 -19.574 1.00 83.81 97 VAL A C 1
ATOM 701 O O . VAL A 1 97 ? 12.103 2.799 -20.595 1.00 83.81 97 VAL A O 1
ATOM 704 N N . LEU A 1 98 ? 10.266 3.296 -19.400 1.00 79.00 98 LEU A N 1
ATOM 705 C CA . LEU A 1 98 ? 9.732 4.252 -20.370 1.00 79.00 98 LEU A CA 1
ATOM 706 C C . LEU A 1 98 ? 10.595 5.517 -20.458 1.00 79.00 98 LEU A C 1
ATOM 708 O O . LEU A 1 98 ? 10.771 6.048 -21.546 1.00 79.00 98 LEU A O 1
ATOM 712 N N . PHE A 1 99 ? 11.180 5.967 -19.346 1.00 83.25 99 PHE A N 1
ATOM 713 C CA . PHE A 1 99 ? 12.076 7.129 -19.345 1.00 83.25 99 PHE A CA 1
ATOM 714 C C . PHE A 1 99 ? 13.519 6.800 -19.745 1.00 83.25 99 PHE A C 1
ATOM 716 O O . PHE A 1 99 ? 14.231 7.673 -20.227 1.00 83.25 99 PHE A O 1
ATOM 723 N N . SER A 1 100 ? 13.974 5.554 -19.583 1.00 79.94 100 SER A N 1
ATOM 724 C CA . SER A 1 100 ? 15.342 5.152 -19.940 1.00 79.94 100 SER A CA 1
ATOM 725 C C . SER A 1 100 ? 15.543 4.859 -21.429 1.00 79.94 100 SER A C 1
ATOM 727 O O . SER A 1 100 ? 16.670 4.630 -21.858 1.00 79.94 100 SER A O 1
ATOM 729 N N . THR A 1 101 ? 14.465 4.804 -22.213 1.00 69.94 101 THR A N 1
ATOM 730 C CA . THR A 1 101 ? 14.517 4.528 -23.659 1.00 69.94 101 THR A CA 1
ATOM 731 C C . THR A 1 101 ? 14.734 5.788 -24.503 1.00 69.94 101 THR A C 1
ATOM 733 O O . THR A 1 101 ? 15.026 5.674 -25.694 1.00 69.94 101 THR A O 1
ATOM 736 N N . GLU A 1 102 ? 14.683 6.984 -23.903 1.00 65.00 102 GLU A N 1
ATOM 737 C CA . GLU A 1 102 ? 15.066 8.239 -24.557 1.00 65.00 102 GLU A CA 1
ATOM 738 C C . GLU A 1 102 ? 16.583 8.248 -24.834 1.00 65.00 102 GLU A C 1
ATOM 740 O O . GLU A 1 102 ? 17.397 8.526 -23.956 1.00 65.00 102 GLU A O 1
ATOM 745 N N . GLY A 1 103 ? 16.973 7.900 -26.064 1.00 64.06 103 GLY A N 1
ATOM 746 C CA . GLY A 1 103 ? 18.366 7.939 -26.534 1.00 64.06 103 GLY A CA 1
ATOM 747 C C . GLY A 1 103 ? 18.958 6.597 -26.974 1.00 64.06 103 GLY A C 1
ATOM 748 O O . GLY A 1 103 ? 20.114 6.562 -27.391 1.00 64.06 103 GLY A O 1
ATOM 749 N N . GLN A 1 104 ? 18.195 5.500 -26.915 1.00 68.50 104 GLN A N 1
ATOM 750 C CA . GLN A 1 104 ? 18.614 4.221 -27.493 1.00 68.50 104 GLN A CA 1
ATOM 751 C C . GLN A 1 104 ? 18.067 4.079 -28.921 1.00 68.50 104 GLN A C 1
ATOM 753 O O . GLN A 1 104 ? 16.855 4.067 -29.130 1.00 68.50 104 GLN A O 1
ATOM 758 N N . GLU A 1 105 ? 18.950 3.945 -29.912 1.00 79.12 105 GLU A N 1
ATOM 759 C CA . GLU A 1 105 ? 18.571 3.687 -31.307 1.00 79.12 105 GLU A CA 1
ATOM 760 C C . GLU A 1 105 ? 18.818 2.217 -31.680 1.00 79.12 105 GLU A C 1
ATOM 762 O O . GLU A 1 105 ? 19.837 1.629 -31.319 1.00 79.12 105 GLU A O 1
ATOM 767 N N . GLY A 1 106 ? 17.885 1.615 -32.427 1.00 84.12 106 GLY A N 1
ATOM 768 C CA . GLY A 1 106 ? 18.035 0.274 -33.005 1.00 84.12 106 GLY A CA 1
ATOM 769 C C . GLY A 1 106 ? 17.062 -0.785 -32.474 1.00 84.12 106 GLY A C 1
ATOM 770 O O . GLY A 1 106 ? 16.089 -0.500 -31.776 1.00 84.12 106 GLY A O 1
ATOM 771 N N . ALA A 1 107 ? 17.314 -2.043 -32.850 1.00 84.69 107 ALA A N 1
ATOM 772 C CA . ALA A 1 107 ? 16.427 -3.176 -32.563 1.00 84.69 107 ALA A CA 1
ATOM 773 C C . ALA A 1 107 ? 16.290 -3.488 -31.059 1.00 84.69 107 ALA A C 1
ATOM 775 O O . ALA A 1 107 ? 15.244 -3.965 -30.622 1.00 84.69 107 ALA A O 1
ATOM 776 N N . GLU A 1 108 ? 17.319 -3.192 -30.262 1.00 82.62 108 GLU A N 1
ATOM 777 C CA . GLU A 1 108 ? 17.330 -3.412 -28.811 1.00 82.62 108 GLU A CA 1
ATOM 778 C C . GLU A 1 108 ? 16.365 -2.470 -28.070 1.00 82.62 108 GLU A C 1
ATOM 780 O O . GLU A 1 108 ? 15.590 -2.912 -27.216 1.00 82.62 108 GLU A O 1
ATOM 785 N N . ALA A 1 109 ? 16.329 -1.193 -28.465 1.00 83.75 109 ALA A N 1
ATOM 786 C CA . ALA A 1 109 ? 15.395 -0.207 -27.926 1.00 83.75 109 ALA A CA 1
ATOM 787 C C . ALA A 1 109 ? 13.940 -0.584 -28.245 1.00 83.75 109 ALA A C 1
ATOM 789 O O . ALA A 1 109 ? 13.074 -0.575 -27.368 1.00 83.75 109 ALA A O 1
ATOM 790 N N . ALA A 1 110 ? 13.684 -0.996 -29.493 1.00 84.19 110 ALA A N 1
ATOM 791 C CA . ALA A 1 110 ? 12.366 -1.452 -29.927 1.00 84.19 110 ALA A CA 1
ATOM 792 C C . ALA A 1 110 ? 11.910 -2.705 -29.158 1.00 84.19 110 ALA A C 1
ATOM 794 O O . ALA A 1 110 ? 10.767 -2.769 -28.704 1.00 84.19 110 ALA A O 1
ATOM 795 N N . GLY A 1 111 ? 12.806 -3.678 -28.958 1.00 87.12 111 GLY A N 1
ATOM 796 C CA . GLY A 1 111 ? 12.522 -4.874 -28.164 1.00 87.12 111 GLY A CA 1
ATOM 797 C C . GLY A 1 111 ? 12.179 -4.548 -26.709 1.00 87.12 111 GLY A C 1
ATOM 798 O O . GLY A 1 111 ? 11.199 -5.069 -26.175 1.00 87.12 111 GLY A O 1
ATOM 799 N N . THR A 1 112 ? 12.928 -3.633 -26.0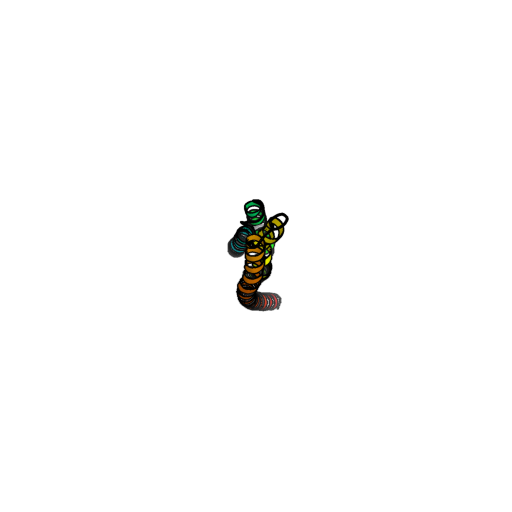89 1.00 87.56 112 THR A N 1
ATOM 800 C CA . THR A 1 112 ? 12.698 -3.192 -24.704 1.00 87.56 112 THR A CA 1
ATOM 801 C C . THR A 1 112 ? 11.368 -2.455 -24.553 1.00 87.56 112 THR A C 1
ATOM 803 O O . THR A 1 112 ? 10.622 -2.728 -23.612 1.00 87.56 112 THR A O 1
ATOM 806 N N . ALA A 1 113 ? 11.023 -1.578 -25.499 1.00 85.50 113 ALA A N 1
ATOM 807 C CA . ALA A 1 113 ? 9.746 -0.868 -25.504 1.00 85.50 113 ALA A CA 1
ATOM 808 C C . ALA A 1 113 ? 8.550 -1.820 -25.683 1.00 85.50 113 ALA A C 1
ATOM 810 O O . ALA A 1 113 ? 7.560 -1.731 -24.958 1.00 85.50 113 ALA A O 1
ATOM 811 N N . ILE A 1 114 ? 8.636 -2.779 -26.610 1.00 88.50 114 ILE A N 1
ATOM 812 C CA . ILE A 1 114 ? 7.575 -3.781 -26.798 1.00 88.50 114 ILE A CA 1
ATOM 813 C C . ILE A 1 114 ? 7.441 -4.654 -25.545 1.00 88.50 114 ILE A C 1
ATOM 815 O O . ILE A 1 114 ? 6.330 -4.897 -25.069 1.00 88.50 114 ILE A O 1
ATOM 819 N N . GLY A 1 115 ? 8.568 -5.100 -24.985 1.00 89.69 115 GLY A N 1
ATOM 820 C CA . GLY A 1 115 ? 8.599 -5.904 -23.768 1.00 89.69 115 GLY A CA 1
ATOM 821 C C . GLY A 1 115 ? 8.008 -5.178 -22.559 1.00 89.69 115 GLY A C 1
ATOM 822 O O . GLY A 1 115 ? 7.260 -5.786 -21.793 1.00 89.69 115 GLY A O 1
ATOM 823 N N . SER A 1 116 ? 8.282 -3.879 -22.401 1.00 88.38 116 SER A N 1
ATOM 824 C CA . SER A 1 116 ? 7.744 -3.077 -21.298 1.00 88.38 116 SER A CA 1
ATOM 825 C C . SER A 1 116 ? 6.234 -2.875 -21.422 1.00 88.38 116 SER A C 1
ATOM 827 O O . SER A 1 116 ? 5.520 -3.058 -20.438 1.00 88.38 116 SER A O 1
ATOM 829 N N . VAL A 1 117 ? 5.724 -2.604 -22.628 1.00 89.88 117 VAL A N 1
ATOM 830 C CA . VAL A 1 117 ? 4.279 -2.477 -22.878 1.00 89.88 117 VAL A CA 1
ATOM 831 C C . VAL A 1 117 ? 3.560 -3.805 -22.640 1.00 89.88 117 VAL A C 1
ATOM 833 O O . VAL A 1 117 ? 2.553 -3.836 -21.933 1.00 89.88 117 VAL A O 1
ATOM 836 N N . LEU A 1 118 ? 4.078 -4.918 -23.172 1.00 92.69 118 LEU A N 1
ATOM 837 C CA . LEU A 1 118 ? 3.498 -6.245 -22.928 1.00 92.69 118 LEU A CA 1
ATOM 838 C C . LEU A 1 118 ? 3.516 -6.599 -21.438 1.00 92.69 118 LEU A C 1
ATOM 840 O O . LEU A 1 118 ? 2.516 -7.078 -20.901 1.00 92.69 118 LEU A O 1
ATOM 844 N N . GLY A 1 119 ? 4.628 -6.319 -20.763 1.00 91.00 119 GLY A N 1
ATOM 845 C CA . GLY A 1 119 ? 4.769 -6.510 -19.328 1.00 91.00 119 GLY A CA 1
ATOM 846 C C . GLY A 1 119 ? 3.759 -5.692 -18.521 1.00 91.00 119 GLY A C 1
ATOM 847 O O . GLY A 1 119 ? 3.091 -6.246 -17.647 1.00 91.00 119 GLY A O 1
ATOM 848 N N . LEU A 1 120 ? 3.581 -4.411 -18.858 1.00 93.06 120 LEU A N 1
ATOM 849 C CA . LEU A 1 120 ? 2.593 -3.524 -18.242 1.00 93.06 120 LEU A CA 1
ATOM 850 C C . LEU A 1 120 ? 1.171 -4.071 -18.407 1.00 93.06 120 LEU A C 1
ATOM 852 O O . LEU A 1 120 ? 0.406 -4.054 -17.449 1.00 93.06 120 LEU A O 1
ATOM 856 N N . VAL A 1 121 ? 0.813 -4.582 -19.588 1.00 93.25 121 VAL A N 1
ATOM 857 C CA . VAL A 1 121 ? -0.523 -5.150 -19.835 1.00 93.25 121 VAL A CA 1
ATOM 858 C C . VAL A 1 121 ? -0.741 -6.423 -19.013 1.00 93.25 121 VAL A C 1
ATOM 860 O O . VAL A 1 121 ? -1.765 -6.549 -18.339 1.00 93.25 121 VAL A O 1
ATOM 863 N N . ILE A 1 122 ? 0.222 -7.351 -19.028 1.00 94.81 122 ILE A N 1
ATOM 864 C CA . ILE A 1 122 ? 0.113 -8.636 -18.321 1.00 94.81 122 ILE A CA 1
ATOM 865 C C . ILE A 1 122 ? 0.049 -8.410 -16.807 1.00 94.81 122 ILE A C 1
ATOM 867 O O . ILE A 1 122 ? -0.900 -8.848 -16.152 1.00 94.81 122 ILE A O 1
ATOM 871 N N . TRP A 1 123 ? 1.027 -7.697 -16.245 1.00 92.94 123 TRP A N 1
ATOM 872 C CA . TRP A 1 123 ? 1.058 -7.414 -14.810 1.00 92.94 123 TRP A CA 1
ATOM 873 C C . TRP A 1 123 ? -0.066 -6.469 -14.396 1.00 92.94 123 TRP A C 1
ATOM 875 O O . TRP A 1 123 ? -0.674 -6.686 -13.352 1.00 92.94 123 TRP A O 1
ATOM 885 N N . GLY A 1 124 ? -0.411 -5.493 -15.236 1.00 94.56 124 GLY A N 1
ATOM 886 C CA . GLY A 1 124 ? -1.591 -4.639 -15.087 1.00 94.56 124 GLY A CA 1
ATOM 887 C C . GLY A 1 124 ? -2.853 -5.445 -14.829 1.00 94.56 124 GLY A C 1
ATOM 888 O O . GLY A 1 124 ? -3.562 -5.200 -13.854 1.00 94.56 124 GLY A O 1
ATOM 889 N N . PHE A 1 125 ? -3.098 -6.461 -15.654 1.00 96.31 125 PHE A N 1
ATOM 890 C CA . PHE A 1 125 ? -4.261 -7.324 -15.500 1.00 9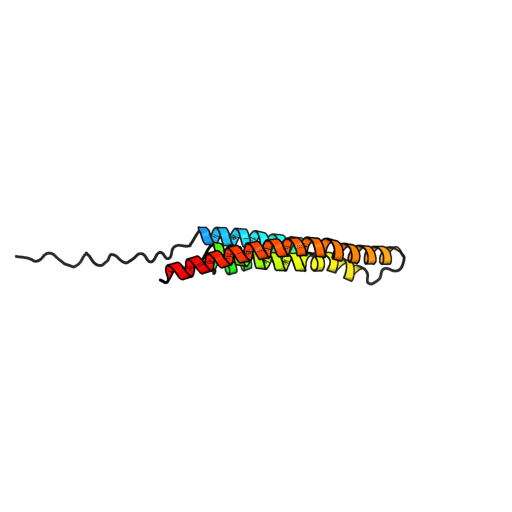6.31 125 PHE A CA 1
ATOM 891 C C . PHE A 1 125 ? -4.203 -8.181 -14.225 1.00 96.31 125 PHE A C 1
ATOM 893 O O . PHE A 1 125 ? -5.197 -8.276 -13.505 1.00 96.31 125 PHE A O 1
ATOM 900 N N . VAL A 1 126 ? -3.045 -8.762 -13.897 1.00 96.81 126 VAL A N 1
ATOM 901 C CA . VAL A 1 126 ? -2.871 -9.557 -12.665 1.00 96.81 126 VAL A CA 1
ATOM 902 C C . VAL A 1 126 ? -3.142 -8.709 -11.419 1.00 96.81 126 VAL A C 1
ATOM 904 O O . VAL A 1 126 ? -3.938 -9.101 -10.562 1.00 96.81 126 VAL A O 1
ATOM 907 N N . PHE A 1 127 ? -2.533 -7.527 -11.328 1.00 95.62 127 PHE A N 1
ATOM 908 C CA . PHE A 1 127 ? -2.729 -6.622 -10.198 1.00 95.62 127 PHE A CA 1
ATOM 909 C C . PHE A 1 127 ? -4.148 -6.059 -10.139 1.00 95.62 127 PHE A C 1
ATOM 911 O O . PHE A 1 127 ? -4.679 -5.891 -9.044 1.00 95.62 127 PHE A O 1
ATOM 918 N N . LEU A 1 128 ? -4.800 -5.839 -11.284 1.00 96.69 128 LEU A N 1
ATOM 919 C CA . LEU A 1 128 ? -6.211 -5.463 -11.328 1.00 96.69 128 LEU A CA 1
ATOM 920 C C . LEU A 1 128 ? -7.100 -6.541 -10.689 1.00 96.69 128 LEU A C 1
ATOM 922 O O . LEU A 1 128 ? -7.963 -6.214 -9.873 1.00 96.69 128 LEU A O 1
ATOM 926 N N . LEU A 1 129 ? -6.882 -7.821 -11.005 1.00 97.69 129 LEU A N 1
ATOM 927 C CA . LEU A 1 129 ? -7.638 -8.917 -10.387 1.00 97.69 129 LEU A CA 1
ATOM 928 C C . LEU A 1 129 ? -7.414 -8.973 -8.869 1.00 97.69 129 LEU A C 1
ATOM 930 O O . LEU A 1 129 ? -8.376 -9.106 -8.108 1.00 97.69 129 LEU A O 1
ATOM 934 N N . LEU A 1 130 ? -6.168 -8.814 -8.416 1.00 96.50 130 LEU A N 1
ATOM 935 C CA . LEU A 1 130 ? -5.843 -8.764 -6.987 1.00 96.50 130 LEU A CA 1
ATOM 936 C C . LEU A 1 130 ? -6.481 -7.551 -6.293 1.00 96.50 130 LEU A C 1
ATOM 938 O O . LEU A 1 130 ? -7.039 -7.695 -5.204 1.00 96.50 130 LEU A O 1
ATOM 942 N N . ALA A 1 131 ? -6.475 -6.385 -6.940 1.00 96.62 131 ALA A N 1
ATOM 943 C CA . ALA A 1 131 ? -7.105 -5.169 -6.438 1.00 96.62 131 ALA A CA 1
ATOM 944 C C . ALA A 1 131 ? -8.620 -5.338 -6.275 1.00 96.62 131 ALA A C 1
ATOM 946 O O . ALA A 1 131 ? -9.180 -4.909 -5.264 1.00 96.62 131 ALA A O 1
ATOM 947 N N . ILE A 1 132 ? -9.286 -6.015 -7.218 1.00 96.81 132 ILE A N 1
ATOM 948 C CA . ILE A 1 132 ? -10.712 -6.351 -7.102 1.00 96.81 132 ILE A CA 1
ATOM 949 C C . ILE A 1 132 ? -10.946 -7.228 -5.868 1.00 96.81 132 ILE A C 1
ATOM 951 O O . ILE A 1 132 ? -11.826 -6.923 -5.063 1.00 96.81 132 ILE A O 1
ATOM 955 N N . VAL A 1 133 ? -10.145 -8.279 -5.673 1.00 97.38 133 VAL A N 1
ATOM 956 C CA . VAL A 1 133 ? -10.267 -9.165 -4.502 1.00 97.38 133 VAL A CA 1
ATOM 957 C C . VAL A 1 133 ? -10.058 -8.385 -3.199 1.00 97.38 133 VAL A C 1
ATOM 959 O O . VAL A 1 133 ? -10.902 -8.457 -2.301 1.00 97.38 133 VAL A O 1
ATOM 962 N N . ALA A 1 134 ? -8.990 -7.589 -3.105 1.00 95.62 134 ALA A N 1
ATOM 963 C CA . ALA A 1 134 ? -8.711 -6.750 -1.940 1.00 95.62 134 ALA A CA 1
ATOM 964 C C . ALA A 1 134 ? -9.851 -5.754 -1.668 1.00 95.62 134 ALA A C 1
ATOM 966 O O . ALA A 1 134 ? -10.320 -5.644 -0.532 1.00 95.62 134 ALA A O 1
ATOM 967 N N . GLY A 1 135 ? -10.366 -5.095 -2.708 1.00 94.75 135 GLY A N 1
ATOM 968 C CA . GLY A 1 135 ? -11.485 -4.159 -2.618 1.00 94.75 135 GLY A CA 1
ATOM 969 C C . GLY A 1 135 ? -12.792 -4.818 -2.166 1.00 94.75 135 GLY A C 1
ATOM 970 O O . GLY A 1 135 ? -13.517 -4.249 -1.346 1.00 94.75 135 GLY A O 1
ATOM 971 N N . VAL A 1 136 ? -13.081 -6.038 -2.627 1.00 96.19 136 VAL A N 1
ATOM 972 C CA . VAL A 1 136 ? -14.248 -6.821 -2.186 1.00 96.19 136 VAL A CA 1
ATOM 973 C C . VAL A 1 136 ? -14.124 -7.196 -0.707 1.00 96.19 136 VAL A C 1
ATOM 975 O O . VAL A 1 136 ? -15.071 -6.995 0.061 1.00 96.19 136 VAL A O 1
ATOM 978 N N . ILE A 1 137 ? -12.959 -7.683 -0.269 1.00 96.31 137 ILE A N 1
ATOM 979 C CA . ILE A 1 137 ? -12.715 -7.988 1.151 1.00 96.31 137 ILE A CA 1
ATOM 980 C C . ILE A 1 137 ? -12.842 -6.706 1.991 1.00 96.31 137 ILE A C 1
ATOM 982 O O . ILE A 1 137 ? -13.516 -6.706 3.029 1.00 96.31 137 ILE A O 1
ATOM 986 N N . GLY A 1 138 ? -12.278 -5.595 1.507 1.00 93.62 138 GLY A N 1
ATOM 987 C CA . GLY A 1 138 ? -12.377 -4.277 2.130 1.00 93.62 138 GLY A CA 1
ATOM 988 C C . GLY A 1 138 ? -13.825 -3.808 2.293 1.00 93.62 138 GLY A C 1
ATOM 989 O O . GLY A 1 138 ? -14.224 -3.371 3.379 1.00 93.62 138 GLY A O 1
ATOM 990 N N . TYR A 1 139 ? -14.650 -4.003 1.262 1.00 94.12 139 TYR A N 1
ATOM 991 C CA . TYR A 1 139 ? -16.081 -3.702 1.285 1.00 94.12 139 TYR A CA 1
ATOM 992 C C . TYR A 1 139 ? -16.824 -4.478 2.368 1.00 94.12 139 TYR A C 1
ATOM 994 O O . TYR A 1 139 ? -17.577 -3.888 3.152 1.00 94.12 139 TYR A O 1
ATOM 1002 N N . PHE A 1 140 ? -16.599 -5.789 2.469 1.00 95.12 140 PHE A N 1
ATOM 1003 C CA . PHE A 1 140 ? -17.256 -6.599 3.494 1.00 95.12 140 PHE A CA 1
ATOM 1004 C C . PHE A 1 140 ? -16.803 -6.232 4.910 1.00 95.12 140 PHE A C 1
ATOM 1006 O O . PHE A 1 140 ? -17.643 -6.166 5.816 1.00 95.12 140 PHE A O 1
ATOM 1013 N N . ALA A 1 141 ? -15.516 -5.942 5.111 1.00 92.12 141 ALA A N 1
ATOM 1014 C CA . ALA A 1 141 ? -14.997 -5.475 6.395 1.00 92.12 141 ALA A CA 1
ATOM 1015 C C . ALA A 1 141 ? -15.643 -4.140 6.812 1.00 92.12 141 ALA A C 1
ATOM 1017 O O . ALA A 1 141 ? -16.122 -4.002 7.945 1.00 92.12 141 ALA A O 1
ATOM 1018 N N . ASN A 1 142 ? -15.763 -3.198 5.874 1.00 90.38 142 ASN A N 1
ATOM 1019 C CA . ASN A 1 142 ? -16.357 -1.889 6.133 1.00 90.38 142 ASN A CA 1
ATOM 1020 C C . ASN A 1 142 ? -17.880 -1.980 6.358 1.00 90.38 142 ASN A C 1
ATOM 1022 O O . ASN A 1 142 ? -18.427 -1.355 7.270 1.00 90.38 142 ASN A O 1
ATOM 1026 N N . ARG A 1 143 ? -18.580 -2.841 5.605 1.00 92.06 143 ARG A N 1
ATOM 1027 C CA . ARG A 1 143 ? -20.010 -3.123 5.817 1.00 92.06 143 ARG A CA 1
ATOM 1028 C C . ARG A 1 143 ? -20.271 -3.721 7.200 1.00 92.06 143 ARG A C 1
ATOM 1030 O O . ARG A 1 143 ? -21.238 -3.333 7.855 1.00 92.06 143 ARG A O 1
ATOM 1037 N N . ARG A 1 144 ? -19.416 -4.639 7.668 1.00 89.25 144 ARG A N 1
ATOM 1038 C CA . ARG A 1 144 ? -19.497 -5.187 9.035 1.00 89.25 144 ARG A CA 1
ATOM 1039 C C . ARG A 1 144 ? -19.262 -4.107 10.091 1.00 89.25 144 ARG A C 1
ATOM 1041 O O . ARG A 1 144 ? -19.981 -4.092 11.085 1.00 89.25 144 ARG A O 1
ATOM 1048 N N . ALA A 1 145 ? -18.312 -3.198 9.868 1.00 89.38 145 ALA A N 1
ATOM 1049 C CA . ALA A 1 145 ? -18.044 -2.092 10.785 1.00 89.38 145 ALA A CA 1
ATOM 1050 C C . ALA A 1 145 ? -19.264 -1.170 10.945 1.00 89.38 145 ALA A C 1
ATOM 1052 O O . ALA A 1 145 ? -19.688 -0.912 12.068 1.00 89.38 145 ALA A O 1
ATOM 1053 N N . LYS A 1 146 ? -19.886 -0.759 9.830 1.00 90.12 146 LYS A N 1
ATOM 1054 C CA . LYS A 1 146 ? -21.100 0.077 9.846 1.00 90.12 146 LYS A CA 1
ATOM 1055 C C . LYS A 1 146 ? -22.252 -0.574 10.614 1.00 90.12 146 LYS A C 1
ATOM 1057 O O . LYS A 1 146 ? -22.905 0.089 11.407 1.00 90.12 146 LYS A O 1
ATOM 1062 N N . LYS A 1 147 ? -22.469 -1.884 10.433 1.00 90.69 147 LYS A N 1
ATOM 1063 C CA . LYS A 1 147 ? -23.494 -2.619 11.197 1.00 90.69 147 LYS A CA 1
ATOM 1064 C C . LYS A 1 147 ? -23.244 -2.569 12.707 1.00 90.69 147 LYS A C 1
ATOM 1066 O O . LYS A 1 147 ? -24.195 -2.395 13.455 1.00 90.69 147 LYS A O 1
ATOM 1071 N N . LYS A 1 148 ? -21.988 -2.715 13.143 1.00 87.75 148 LYS A N 1
ATOM 1072 C CA . LYS A 1 148 ? -21.628 -2.663 14.569 1.00 87.75 148 LYS A CA 1
ATOM 1073 C C . LYS A 1 148 ? -21.829 -1.272 15.167 1.00 87.75 148 LYS A C 1
ATOM 1075 O O . LYS A 1 148 ? -22.379 -1.181 16.251 1.00 87.75 148 LYS A O 1
ATOM 1080 N N . LEU A 1 149 ? -21.442 -0.219 14.445 1.00 87.81 149 LEU A N 1
ATOM 1081 C CA . LEU A 1 149 ? -21.637 1.165 14.896 1.00 87.81 149 LEU A CA 1
ATOM 1082 C C . LEU A 1 149 ? -23.119 1.522 15.035 1.00 87.81 149 LEU A C 1
ATOM 1084 O O . LEU A 1 149 ? -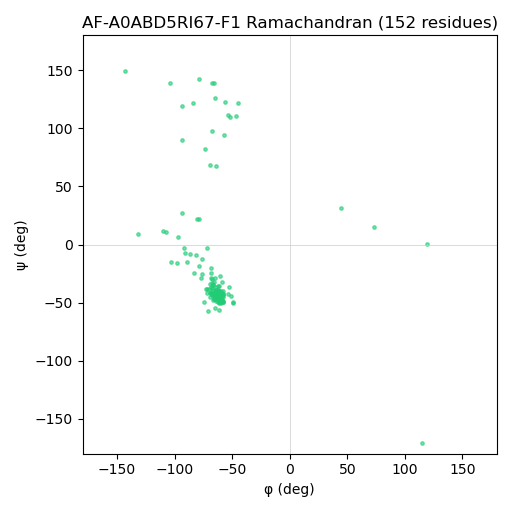23.515 2.130 16.018 1.00 87.81 149 LEU A O 1
ATOM 1088 N N . ASN A 1 150 ? -23.959 1.101 14.089 1.00 88.69 150 ASN A N 1
ATOM 1089 C CA . ASN A 1 150 ? -25.395 1.378 14.171 1.00 88.69 150 ASN A CA 1
ATOM 1090 C C . ASN A 1 150 ? -26.075 0.618 15.321 1.00 88.69 150 ASN A C 1
ATOM 1092 O O . ASN A 1 150 ? -27.077 1.082 15.848 1.00 88.69 150 ASN A O 1
ATOM 1096 N N . ALA A 1 151 ? -25.551 -0.551 15.695 1.00 88.69 151 ALA A N 1
ATOM 1097 C CA . ALA A 1 151 ? -26.076 -1.344 16.803 1.00 88.69 151 ALA A CA 1
ATOM 1098 C C . ALA A 1 151 ? -25.648 -0.823 18.184 1.00 88.69 151 ALA A C 1
ATOM 1100 O O . ALA A 1 151 ? -26.267 -1.203 19.162 1.00 88.69 151 ALA A O 1
ATOM 1101 N N . SER A 1 152 ? -24.601 0.006 18.275 1.00 81.62 152 SER A N 1
ATOM 1102 C CA . SER A 1 152 ? -24.163 0.611 19.542 1.00 81.62 152 SER A CA 1
ATOM 1103 C C . SER A 1 152 ? -24.805 1.970 19.834 1.00 81.62 152 SER A C 1
ATOM 1105 O O . SER A 1 152 ? -24.561 2.532 20.893 1.00 81.62 152 SER A O 1
ATOM 1107 N N . VAL A 1 153 ? -25.547 2.532 18.875 1.00 77.38 153 VAL A N 1
ATOM 1108 C CA . VAL A 1 153 ? -26.229 3.835 18.996 1.00 77.38 153 VAL A CA 1
ATOM 1109 C C . VAL A 1 153 ? -27.713 3.675 19.369 1.00 77.38 153 VAL A C 1
ATOM 1111 O O . VAL A 1 153 ? -28.324 4.641 19.814 1.00 77.38 153 VAL A O 1
ATOM 1114 N N . ASN A 1 154 ? -28.276 2.471 19.213 1.00 60.47 154 ASN A N 1
ATOM 1115 C CA . ASN A 1 154 ? -29.640 2.114 19.627 1.00 60.47 154 ASN A CA 1
ATOM 1116 C C . ASN A 1 154 ? -29.608 1.306 20.922 1.00 60.47 154 ASN A C 1
ATOM 1118 O O . ASN A 1 154 ? -30.571 1.441 21.704 1.00 60.47 154 ASN A O 1
#

Sequence (154 aa):
MSTPDTATADAAVAEEDTGVNWGLAITAGIMALLIGGLGAWATANLFGIAPVVFLIGLVGGAYYLYQKPLKSAAVGTGLYIMAIEMILTPIMFYLPVLFSTEGQEGAEAAGTAIGSVLGLVIWGFVFLLLAIVAGVIGYFANRRAKKKLNASVN

Foldseek 3Di:
DDDPDPPPDPPPPPPPCPDQPVLQLVLQQVLLQVLLVLQLLLQVVPPPCSVVSSCCSRVVSSVVLSPDPDSLLSLLVSLLSQLVSLLCSLVNNLVVLVVVLVPDDDDVSVVSVVVSVVSSVVSNVVSNVVSVVSNVSSVVSNVVVVVVVVVVVD

Secondary structure (DSSP, 8-state):
-PPP-SSSSS-----------HHHHHHHHHHHHHHHHHHHHHTTTSTT-HHHHHHIIIIIHHHHHHTSSSHHHHHHHHHHHHHHHHHHHHHHHHHHHHHHTTT--SHHHHHHHHHHHHHHHHHHHHHHHHHHHHHHHHHHHHHHHHHHHHHS--

Nearest PDB structures (foldseek):
  7by5-assembly1_A  TM=5.747E-01  e=5.930E+00  Clostridium tetani E88
  3zcj-assembly4_D  TM=4.102E-01  e=4.205E+00  Helicobacter pylori 26695
  4ilo-assembly1_A  TM=3.038E-01  e=6.541E+00  Chlamydia trachomatis L2/434/Bu

Mean predicted aligned error: 8.57 Å